Protein AF-A0A2Z3JTY3-F1 (afdb_monomer)

Sequence (86 aa):
MTLSDATLQAILDLQERLLIVGDPKVEVEQEGDFSKVTLYVQMPERWFHSNKHLDLVYRTLEDTSTKTSLIVVEISRYEPLDWDEA

Structure (mmCIF, N/CA/C/O backbone):
data_AF-A0A2Z3JTY3-F1
#
_entry.id   AF-A0A2Z3JTY3-F1
#
loop_
_atom_site.group_PDB
_atom_site.id
_atom_site.type_symbol
_atom_site.label_atom_id
_atom_site.label_alt_id
_atom_site.label_comp_id
_atom_site.label_asym_id
_atom_site.label_entity_id
_atom_site.label_seq_id
_atom_site.pdbx_PDB_ins_code
_atom_site.Cartn_x
_atom_site.Cartn_y
_atom_site.Cartn_z
_atom_site.occupancy
_atom_site.B_iso_or_equiv
_atom_site.auth_seq_id
_atom_site.auth_comp_id
_atom_site.auth_asym_id
_atom_site.auth_atom_id
_atom_site.pdbx_PDB_model_num
ATOM 1 N N . MET A 1 1 ? 4.014 -3.465 16.858 1.00 56.19 1 MET A N 1
ATOM 2 C CA . MET A 1 1 ? 2.635 -3.626 16.360 1.00 56.19 1 MET A CA 1
ATOM 3 C C . MET A 1 1 ? 2.745 -4.188 14.958 1.00 56.19 1 MET A C 1
ATOM 5 O O . MET A 1 1 ? 3.527 -3.657 14.183 1.00 56.19 1 MET A O 1
ATOM 9 N N . THR A 1 2 ? 2.097 -5.310 14.679 1.00 69.44 2 THR A N 1
ATOM 10 C CA . THR A 1 2 ? 2.061 -5.920 13.344 1.00 69.44 2 THR A CA 1
ATOM 11 C C . THR A 1 2 ? 1.017 -5.196 12.497 1.00 69.44 2 THR A C 1
ATOM 13 O O . THR A 1 2 ? -0.024 -4.804 13.025 1.00 69.44 2 THR A O 1
ATOM 16 N N . LEU A 1 3 ? 1.305 -4.986 11.208 1.00 82.94 3 LEU A N 1
ATOM 17 C CA . LEU A 1 3 ? 0.300 -4.530 10.245 1.00 82.94 3 LEU A CA 1
ATOM 18 C C . LEU A 1 3 ? -0.892 -5.495 10.243 1.00 82.94 3 LEU A C 1
ATOM 20 O O . LEU A 1 3 ? -0.737 -6.674 10.565 1.00 82.94 3 LEU A O 1
ATOM 24 N N . SER A 1 4 ? -2.073 -4.994 9.876 1.00 89.06 4 SER A N 1
ATOM 25 C CA . SER A 1 4 ? -3.224 -5.873 9.678 1.00 89.06 4 SER A CA 1
ATOM 26 C C . SER A 1 4 ? -2.954 -6.848 8.528 1.00 89.06 4 SER A C 1
ATOM 28 O O . SER A 1 4 ? -2.265 -6.496 7.566 1.00 89.06 4 SER A O 1
ATOM 30 N N . ASP A 1 5 ? -3.536 -8.046 8.594 1.00 91.56 5 ASP A N 1
ATOM 31 C CA . ASP A 1 5 ? -3.418 -9.041 7.520 1.00 91.56 5 ASP A CA 1
ATOM 32 C C . ASP A 1 5 ? -3.900 -8.479 6.172 1.00 91.56 5 ASP A C 1
ATOM 34 O O . ASP A 1 5 ? -3.306 -8.755 5.134 1.00 91.56 5 ASP A O 1
ATOM 38 N N . ALA A 1 6 ? -4.930 -7.624 6.189 1.00 93.06 6 ALA A N 1
ATOM 39 C CA . ALA A 1 6 ? -5.436 -6.955 4.992 1.00 93.06 6 ALA A CA 1
ATOM 40 C C . ALA A 1 6 ? -4.400 -5.997 4.384 1.00 93.06 6 ALA A C 1
ATOM 42 O O . ALA A 1 6 ? -4.187 -6.007 3.175 1.00 93.06 6 ALA A O 1
ATOM 43 N N . THR A 1 7 ? -3.723 -5.201 5.216 1.00 93.69 7 THR A N 1
ATOM 44 C CA . THR A 1 7 ? -2.665 -4.283 4.768 1.00 93.69 7 THR A CA 1
ATOM 45 C C . THR A 1 7 ? -1.454 -5.047 4.236 1.00 93.69 7 THR A C 1
ATOM 47 O O . THR A 1 7 ? -0.892 -4.668 3.212 1.00 93.69 7 THR A O 1
ATOM 50 N N . LEU A 1 8 ? -1.071 -6.148 4.891 1.00 93.38 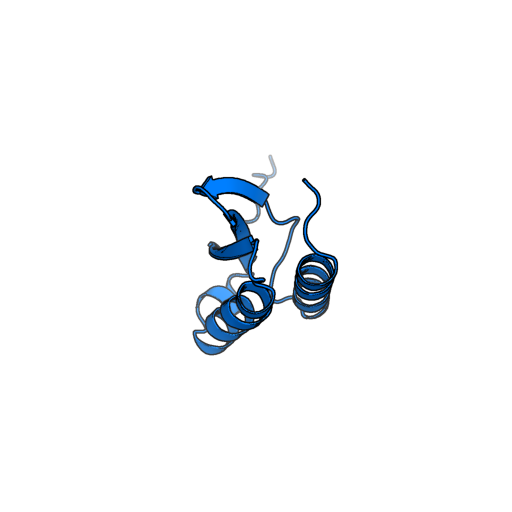8 LEU A N 1
ATOM 51 C CA . LEU A 1 8 ? 0.012 -7.017 4.423 1.00 93.38 8 LEU A CA 1
ATOM 52 C C . LEU A 1 8 ? -0.319 -7.644 3.067 1.00 93.38 8 LEU A C 1
ATOM 54 O O . LEU A 1 8 ? 0.500 -7.580 2.153 1.00 93.38 8 LEU A O 1
ATOM 58 N N . GLN A 1 9 ? -1.526 -8.190 2.911 1.00 95.38 9 GLN A N 1
ATOM 59 C CA . GLN A 1 9 ? -1.959 -8.771 1.642 1.00 95.38 9 GLN A CA 1
ATOM 60 C C . GLN A 1 9 ? -2.002 -7.720 0.526 1.00 95.38 9 GLN A C 1
ATOM 62 O O . GLN A 1 9 ? -1.520 -7.975 -0.571 1.00 95.38 9 GLN A O 1
ATOM 67 N N . ALA A 1 10 ? -2.493 -6.513 0.814 1.00 95.62 10 ALA A N 1
ATOM 68 C CA . ALA A 1 10 ? -2.515 -5.414 -0.147 1.00 95.62 10 ALA A CA 1
ATOM 69 C C . ALA A 1 10 ? -1.106 -5.019 -0.628 1.00 95.62 10 ALA A C 1
ATOM 71 O O . ALA A 1 10 ? -0.904 -4.775 -1.817 1.00 95.62 10 ALA A O 1
ATOM 72 N N . ILE A 1 11 ? -0.116 -4.988 0.272 1.00 95.31 11 ILE A N 1
ATOM 73 C CA . ILE A 1 11 ? 1.291 -4.749 -0.089 1.00 95.31 11 ILE A CA 1
ATOM 74 C C . ILE A 1 11 ? 1.795 -5.850 -1.028 1.00 95.31 11 ILE A C 1
ATOM 76 O O . ILE A 1 11 ? 2.365 -5.535 -2.075 1.00 95.31 11 ILE A O 1
ATOM 80 N N . LEU A 1 12 ? 1.554 -7.118 -0.684 1.00 95.19 12 LEU A N 1
ATOM 81 C CA . LEU A 1 12 ? 1.971 -8.262 -1.499 1.00 95.19 12 LEU A CA 1
ATOM 82 C C . LEU A 1 12 ? 1.345 -8.208 -2.898 1.00 95.19 12 LEU A C 1
ATOM 84 O O . LEU A 1 12 ? 2.063 -8.302 -3.891 1.00 95.19 12 LEU A O 1
ATOM 88 N N . ASP A 1 13 ? 0.042 -7.947 -2.995 1.00 96.19 13 ASP A N 1
ATOM 89 C CA . ASP A 1 13 ? -0.667 -7.840 -4.274 1.00 96.19 13 ASP A CA 1
ATOM 90 C C . ASP A 1 13 ? -0.090 -6.714 -5.157 1.00 96.19 13 ASP A C 1
ATOM 92 O O . ASP A 1 13 ? 0.032 -6.847 -6.379 1.00 96.19 13 ASP A O 1
ATOM 96 N N . LEU A 1 14 ? 0.286 -5.578 -4.559 1.00 96.12 14 LEU A N 1
ATOM 97 C CA . LEU A 1 14 ? 0.910 -4.466 -5.281 1.00 96.12 14 LEU A CA 1
ATOM 98 C C . LEU A 1 14 ? 2.343 -4.790 -5.732 1.00 96.12 14 LEU A C 1
ATOM 100 O O . LEU A 1 14 ? 2.744 -4.348 -6.817 1.00 96.12 14 LEU A O 1
ATOM 104 N N . GLN A 1 15 ? 3.098 -5.558 -4.941 1.00 95.06 15 GLN A N 1
ATOM 105 C CA . GLN A 1 15 ? 4.434 -6.044 -5.299 1.00 95.06 15 GLN A CA 1
ATOM 106 C C . GLN A 1 15 ? 4.372 -7.080 -6.430 1.00 95.06 15 GLN A C 1
ATOM 108 O O . GLN A 1 15 ? 5.116 -6.960 -7.403 1.00 95.06 15 GLN A O 1
ATOM 113 N N . GLU A 1 16 ? 3.442 -8.039 -6.377 1.00 95.19 16 GLU A N 1
ATOM 114 C CA . GLU A 1 16 ? 3.224 -9.027 -7.448 1.00 95.19 16 GLU A CA 1
ATOM 115 C C . GLU A 1 16 ? 2.877 -8.358 -8.784 1.00 95.19 16 GLU A C 1
ATOM 117 O O . GLU A 1 16 ? 3.300 -8.793 -9.857 1.00 95.19 16 GLU A O 1
ATOM 122 N N . ARG A 1 17 ? 2.147 -7.239 -8.726 1.00 94.50 17 ARG A N 1
ATOM 123 C CA . ARG A 1 17 ? 1.797 -6.419 -9.895 1.00 94.50 17 ARG A CA 1
ATOM 124 C C . ARG A 1 17 ? 2.907 -5.462 -10.332 1.00 94.50 17 ARG A C 1
ATOM 126 O O . ARG A 1 17 ? 2.715 -4.724 -11.302 1.00 94.50 17 ARG A O 1
ATOM 133 N N . LEU A 1 18 ? 4.054 -5.466 -9.650 1.00 93.69 18 LEU A N 1
ATOM 134 C CA . LEU A 1 18 ? 5.203 -4.592 -9.905 1.00 93.69 18 LEU A CA 1
ATOM 135 C C . LEU A 1 18 ? 4.835 -3.100 -9.874 1.00 93.69 18 LEU A C 1
ATOM 137 O O . LEU A 1 18 ? 5.388 -2.308 -10.649 1.00 93.69 18 LEU A O 1
ATOM 141 N N . LEU A 1 19 ? 3.853 -2.732 -9.043 1.00 94.69 19 LEU A N 1
ATOM 142 C CA . LEU A 1 19 ? 3.416 -1.349 -8.848 1.00 94.69 19 LEU A CA 1
ATOM 143 C C . LEU A 1 19 ? 4.247 -0.667 -7.772 1.00 94.69 19 LEU A C 1
ATOM 145 O O . LEU A 1 19 ? 4.657 0.469 -7.982 1.00 94.69 19 LEU A O 1
ATOM 149 N N . ILE A 1 20 ? 4.539 -1.380 -6.686 1.00 95.06 20 ILE A N 1
ATOM 150 C CA . ILE A 1 20 ? 5.513 -0.975 -5.672 1.00 95.06 20 ILE A CA 1
ATOM 151 C C . ILE A 1 20 ? 6.697 -1.948 -5.677 1.00 95.06 20 ILE A C 1
ATOM 153 O O . ILE A 1 20 ? 6.569 -3.089 -6.121 1.00 95.06 20 ILE A O 1
ATOM 157 N N . VAL A 1 21 ? 7.854 -1.488 -5.217 1.00 92.62 21 VAL A N 1
ATOM 158 C CA . VAL A 1 21 ? 9.105 -2.252 -5.153 1.00 92.62 21 VAL A CA 1
ATOM 159 C C . VAL A 1 21 ? 9.808 -2.025 -3.822 1.00 92.62 21 VAL A C 1
ATOM 161 O O . VAL A 1 21 ? 9.580 -1.015 -3.158 1.00 92.62 21 VAL A O 1
ATOM 164 N N . GLY A 1 22 ? 10.676 -2.971 -3.457 1.00 88.38 22 GLY A N 1
ATOM 165 C CA . GLY A 1 22 ? 11.358 -2.969 -2.166 1.00 88.38 22 GLY A CA 1
ATOM 166 C C . GLY A 1 22 ? 10.415 -3.262 -1.000 1.00 88.38 22 GLY A C 1
ATOM 167 O O . GLY A 1 22 ? 9.222 -3.518 -1.190 1.00 88.38 22 GLY A O 1
ATOM 168 N N . ASP A 1 23 ? 10.975 -3.226 0.205 1.00 88.38 23 ASP A N 1
ATOM 169 C CA . ASP A 1 23 ? 10.221 -3.392 1.442 1.00 88.38 23 ASP A CA 1
ATOM 170 C C . ASP A 1 23 ? 9.675 -2.033 1.903 1.00 88.38 23 ASP A C 1
ATOM 172 O O . ASP A 1 23 ? 10.459 -1.098 2.106 1.00 88.38 23 ASP A O 1
ATOM 176 N N . PRO A 1 24 ? 8.350 -1.890 2.089 1.00 91.38 24 PRO A N 1
ATOM 177 C CA . PRO A 1 24 ? 7.777 -0.662 2.621 1.00 91.38 24 PRO A CA 1
ATOM 178 C C . PRO A 1 24 ? 8.309 -0.345 4.017 1.00 91.38 24 PRO A C 1
ATOM 180 O O . PRO A 1 24 ? 8.310 -1.201 4.907 1.00 91.38 24 PRO A O 1
ATOM 183 N N . LYS A 1 25 ? 8.690 0.914 4.246 1.00 93.19 25 LYS A N 1
ATOM 184 C CA . LYS A 1 25 ? 8.954 1.394 5.605 1.00 93.19 25 LYS A CA 1
ATOM 185 C C . LYS A 1 25 ? 7.619 1.728 6.266 1.00 93.19 25 LYS A C 1
ATOM 187 O O . LYS A 1 25 ? 6.740 2.325 5.651 1.00 93.19 25 LYS A O 1
ATOM 192 N N . VAL A 1 26 ? 7.481 1.342 7.529 1.00 93.56 26 VAL A N 1
ATOM 193 C CA . VAL A 1 26 ? 6.256 1.528 8.309 1.00 93.56 26 VAL A CA 1
ATOM 194 C C . VAL A 1 26 ? 6.570 2.381 9.526 1.00 93.56 26 VAL A C 1
ATOM 196 O O . VAL A 1 26 ? 7.443 2.031 10.321 1.00 93.56 26 VAL A O 1
ATOM 199 N N . GLU A 1 27 ? 5.836 3.473 9.690 1.00 94.25 27 GLU A N 1
ATOM 200 C CA . GLU A 1 27 ? 5.843 4.279 10.908 1.00 94.25 27 GLU A CA 1
ATOM 201 C C . GLU A 1 27 ? 4.465 4.229 11.557 1.00 94.25 27 GLU A C 1
ATOM 203 O O . GLU A 1 27 ? 3.443 4.208 10.874 1.00 94.25 27 GLU A O 1
ATOM 208 N N . VAL A 1 28 ? 4.432 4.149 12.886 1.00 92.44 28 VAL A N 1
ATOM 209 C CA . VAL A 1 28 ? 3.185 4.057 13.648 1.00 92.44 28 VAL A CA 1
ATOM 210 C C . VAL A 1 28 ? 3.188 5.132 14.720 1.00 92.44 28 VAL A C 1
ATOM 212 O O . VAL A 1 28 ? 4.059 5.147 15.588 1.00 92.44 28 VAL A O 1
ATOM 215 N N . GLU A 1 29 ? 2.185 5.996 14.672 1.00 93.69 29 GLU A N 1
ATOM 216 C CA . GLU A 1 29 ? 1.931 7.057 15.637 1.00 93.69 29 GLU A CA 1
ATOM 217 C C . GLU A 1 29 ? 0.600 6.775 16.342 1.00 93.69 29 GLU A C 1
ATOM 219 O O . GLU A 1 29 ? -0.387 6.397 15.712 1.00 93.69 29 GLU A O 1
ATOM 224 N N . GLN A 1 30 ? 0.551 6.925 17.665 1.00 91.12 30 GLN A N 1
ATOM 225 C CA . GLN A 1 30 ? -0.696 6.768 18.412 1.00 91.12 30 GLN A CA 1
ATOM 226 C C . GLN A 1 30 ? -1.389 8.126 18.549 1.00 91.12 30 GLN A C 1
ATOM 228 O O . GLN A 1 30 ? -0.871 9.022 19.212 1.00 91.12 30 GLN A O 1
ATOM 233 N N . GLU A 1 31 ? -2.574 8.262 17.955 1.00 88.94 31 GLU A N 1
ATOM 234 C CA . GLU A 1 31 ? -3.398 9.468 18.017 1.00 88.94 31 GLU A CA 1
ATOM 235 C C . GLU A 1 31 ? -4.672 9.182 18.821 1.00 88.94 31 GLU A C 1
ATOM 237 O O . GLU A 1 31 ? -5.720 8.807 18.297 1.00 88.94 31 GLU A O 1
ATOM 242 N N . GLY A 1 32 ? -4.565 9.335 20.143 1.00 87.62 32 GLY A N 1
ATOM 243 C CA . GLY A 1 32 ? -5.672 9.080 21.065 1.00 87.62 32 GLY A CA 1
ATOM 244 C C . GLY A 1 32 ? -6.154 7.629 20.994 1.00 87.62 32 GLY A C 1
ATOM 245 O O . GLY A 1 32 ? -5.441 6.714 21.410 1.00 87.62 32 GLY A O 1
ATOM 246 N N . ASP A 1 33 ? -7.364 7.442 20.463 1.00 88.12 33 ASP A N 1
ATOM 247 C CA . ASP A 1 33 ? -8.062 6.152 20.409 1.00 88.12 33 ASP A CA 1
ATOM 248 C C . ASP A 1 33 ? -7.726 5.312 19.163 1.00 88.12 33 ASP A C 1
ATOM 250 O O . ASP A 1 33 ? -8.183 4.172 19.048 1.00 88.12 33 ASP A O 1
ATOM 254 N N . PHE A 1 34 ? -6.934 5.842 18.225 1.00 89.06 34 PHE A N 1
ATOM 255 C CA . PHE A 1 34 ? -6.520 5.119 17.022 1.00 89.06 34 PHE A CA 1
ATOM 256 C C . PHE A 1 34 ? -5.008 5.188 16.792 1.00 89.06 34 PHE A C 1
ATOM 258 O O . PHE A 1 34 ? -4.290 6.025 17.339 1.00 89.06 34 PHE A O 1
ATOM 265 N N . SER A 1 35 ? -4.507 4.267 15.973 1.00 91.62 35 SER A N 1
ATOM 266 C CA . SER A 1 35 ? -3.126 4.273 15.494 1.00 91.62 35 SER A CA 1
ATOM 267 C C . SER A 1 35 ? -3.080 4.790 14.064 1.00 91.62 35 SER A C 1
ATOM 269 O O . SER A 1 35 ? -3.724 4.235 13.178 1.00 91.62 35 SER A O 1
ATOM 271 N N . LYS A 1 36 ? -2.308 5.836 13.816 1.00 94.12 36 LYS A N 1
ATOM 272 C CA . LYS A 1 36 ? -1.957 6.276 12.472 1.00 94.12 36 LYS A CA 1
ATOM 273 C C . LYS A 1 36 ? -0.750 5.471 12.005 1.00 94.12 36 LYS A C 1
ATOM 275 O O . LYS A 1 36 ? 0.271 5.427 12.682 1.00 94.12 36 LYS A O 1
ATOM 280 N N . VAL A 1 37 ? -0.885 4.798 10.874 1.00 94.56 37 VAL A N 1
ATOM 281 C CA . VAL A 1 37 ? 0.147 3.953 10.276 1.00 94.56 37 VAL A CA 1
ATOM 282 C C . VAL A 1 37 ? 0.538 4.576 8.946 1.00 94.56 37 VAL A C 1
ATOM 284 O O . VAL A 1 37 ? -0.236 4.531 7.992 1.00 94.56 37 VAL A O 1
ATOM 287 N N . THR A 1 38 ? 1.733 5.148 8.882 1.00 96.25 38 THR A N 1
ATOM 288 C CA . THR A 1 38 ? 2.281 5.717 7.652 1.0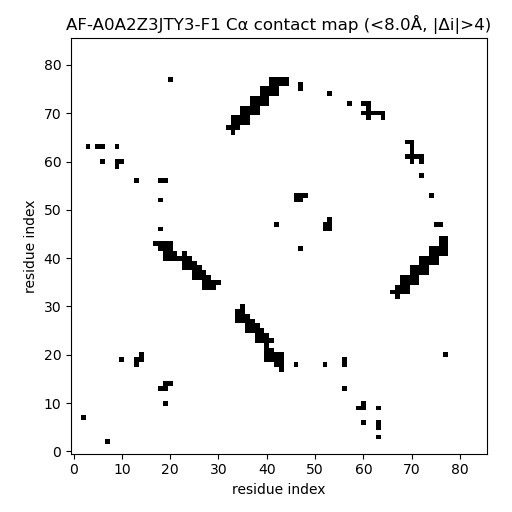0 96.25 38 THR A CA 1
ATOM 289 C C . THR A 1 38 ? 3.098 4.654 6.921 1.00 96.25 38 THR A C 1
ATOM 291 O O . THR A 1 38 ? 4.084 4.134 7.450 1.00 96.25 38 THR A O 1
ATOM 294 N N . LEU A 1 39 ? 2.673 4.310 5.706 1.00 95.88 39 LEU A N 1
ATOM 295 C CA . LEU A 1 39 ? 3.348 3.388 4.800 1.00 95.88 39 LEU A CA 1
ATOM 296 C C . LEU A 1 39 ? 4.142 4.179 3.764 1.00 95.88 39 LEU A C 1
ATOM 298 O O . LEU A 1 39 ? 3.566 4.813 2.884 1.00 95.88 39 LEU A O 1
ATOM 302 N N . TYR A 1 40 ? 5.463 4.087 3.835 1.00 96.00 40 TYR A N 1
ATOM 303 C CA . TYR A 1 40 ? 6.365 4.646 2.838 1.00 96.00 40 TYR A CA 1
ATOM 304 C C . TYR A 1 40 ? 6.672 3.572 1.800 1.00 96.00 40 TYR A C 1
ATOM 306 O O . TYR A 1 40 ? 7.366 2.593 2.090 1.00 96.00 40 TYR A O 1
ATOM 314 N N . VAL A 1 41 ? 6.151 3.751 0.591 1.00 95.50 41 VAL A N 1
ATOM 315 C CA . VAL A 1 41 ? 6.304 2.801 -0.514 1.00 95.50 41 VAL A CA 1
ATOM 316 C C . VAL A 1 41 ? 7.085 3.432 -1.657 1.00 95.50 41 VAL A C 1
ATOM 318 O O . VAL A 1 41 ? 7.019 4.640 -1.900 1.00 95.50 41 VAL A O 1
ATOM 321 N N . GLN A 1 42 ? 7.828 2.602 -2.383 1.00 95.12 42 GLN A N 1
ATOM 322 C CA . GLN A 1 42 ? 8.581 3.030 -3.556 1.00 95.12 42 GLN A CA 1
ATOM 323 C C . GLN A 1 42 ? 7.922 2.480 -4.815 1.00 95.12 42 GLN A C 1
ATOM 325 O O . GLN A 1 42 ? 7.576 1.303 -4.870 1.00 95.12 42 GLN A O 1
ATOM 330 N N . MET A 1 43 ? 7.756 3.316 -5.839 1.00 95.38 43 MET A N 1
ATOM 331 C CA . MET A 1 43 ? 7.216 2.902 -7.136 1.00 95.38 43 MET A CA 1
ATOM 332 C C . MET A 1 43 ? 8.267 3.023 -8.240 1.00 95.38 43 MET A C 1
ATOM 334 O O . MET A 1 43 ? 8.978 4.028 -8.289 1.00 95.38 43 MET A O 1
ATOM 338 N N . PRO A 1 44 ? 8.332 2.074 -9.191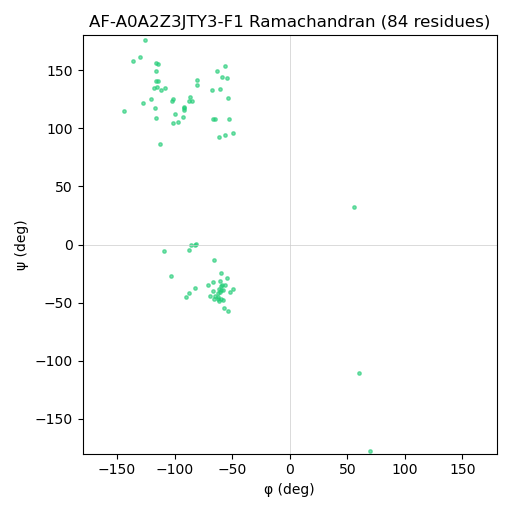 1.00 93.44 44 PRO A N 1
ATOM 339 C CA . PRO A 1 44 ? 9.157 2.224 -10.385 1.00 93.44 44 PRO A CA 1
ATOM 340 C C . PRO A 1 44 ? 8.827 3.514 -11.143 1.00 93.44 44 PRO A C 1
ATOM 342 O O . PRO A 1 44 ? 7.655 3.868 -11.291 1.00 93.44 44 PRO A O 1
ATOM 345 N N . GLU A 1 45 ? 9.843 4.166 -11.709 1.00 90.88 45 GLU A N 1
ATOM 346 C CA . GLU A 1 45 ? 9.698 5.445 -12.422 1.00 90.88 45 GLU A CA 1
ATOM 347 C C . GLU A 1 45 ? 8.602 5.421 -13.501 1.00 90.88 45 GLU A C 1
ATOM 349 O O . GLU A 1 45 ? 7.776 6.332 -13.580 1.00 90.88 45 GLU A O 1
ATOM 354 N N . ARG A 1 46 ? 8.508 4.319 -14.261 1.00 89.62 46 ARG A N 1
ATOM 355 C CA . ARG A 1 46 ? 7.470 4.110 -15.290 1.00 89.62 46 ARG A CA 1
ATOM 356 C C . ARG A 1 46 ? 6.034 4.273 -14.770 1.00 89.62 46 ARG A C 1
ATOM 358 O O . ARG A 1 46 ? 5.143 4.625 -15.538 1.00 89.62 46 ARG A O 1
ATOM 365 N N . TRP A 1 47 ? 5.800 3.988 -13.489 1.00 92.56 47 TRP A N 1
ATOM 366 C CA . TRP A 1 47 ? 4.482 4.051 -12.857 1.00 92.56 47 TRP A CA 1
ATOM 367 C C . TRP A 1 47 ? 4.303 5.288 -11.989 1.00 92.56 47 TRP A C 1
ATOM 369 O O . TRP A 1 47 ? 3.178 5.767 -11.864 1.00 92.56 47 TRP A O 1
ATOM 379 N N . PHE A 1 48 ? 5.395 5.829 -11.450 1.00 91.88 48 PHE A N 1
ATOM 380 C CA . PHE A 1 48 ? 5.377 6.993 -10.571 1.00 91.88 48 PHE A CA 1
ATOM 381 C C . PHE A 1 48 ? 4.786 8.242 -11.244 1.00 91.88 48 PHE A C 1
ATOM 383 O O . PHE A 1 48 ? 4.104 9.027 -10.600 1.00 91.88 48 PHE A O 1
ATOM 390 N N . HIS A 1 49 ? 4.955 8.39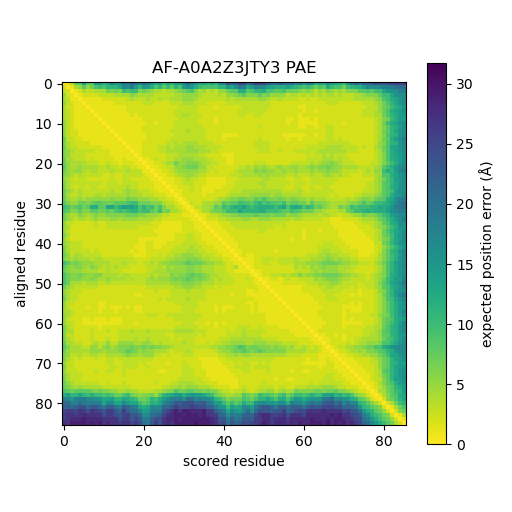8 -12.561 1.00 89.62 49 HIS A N 1
ATOM 391 C CA . HIS A 1 49 ? 4.363 9.515 -13.314 1.00 89.62 49 HIS A CA 1
ATOM 392 C C . HIS A 1 49 ? 2.924 9.270 -13.792 1.00 89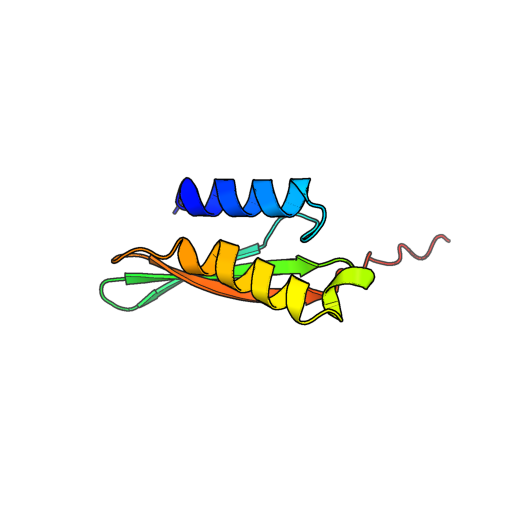.62 49 HIS A C 1
ATOM 394 O O . HIS A 1 49 ? 2.323 10.125 -14.443 1.00 89.62 49 HIS A O 1
ATOM 400 N N . SER A 1 50 ? 2.350 8.103 -13.502 1.00 94.38 50 SER A N 1
ATOM 401 C CA . SER A 1 50 ? 1.010 7.747 -13.948 1.00 94.38 50 SER A CA 1
ATOM 402 C C . SER A 1 50 ? -0.001 7.913 -12.818 1.00 94.38 50 SER A C 1
ATOM 404 O O . SER A 1 50 ? -0.157 7.012 -11.995 1.00 94.38 50 SER A O 1
ATOM 406 N N . ASN A 1 51 ? -0.806 8.977 -12.874 1.00 94.25 51 ASN A N 1
ATOM 407 C CA . ASN A 1 51 ? -1.881 9.247 -11.904 1.00 94.25 51 ASN A CA 1
ATOM 408 C C . ASN A 1 51 ? -2.794 8.039 -11.651 1.00 94.25 51 ASN A C 1
ATOM 410 O O . ASN A 1 51 ? -3.168 7.784 -10.516 1.00 94.25 51 ASN A O 1
ATOM 414 N N . LYS A 1 52 ? -3.106 7.251 -12.689 1.00 96.19 52 LYS A N 1
ATOM 415 C CA . LYS A 1 52 ? -3.912 6.027 -12.552 1.00 96.19 52 LYS A CA 1
ATOM 416 C C . LYS A 1 52 ? -3.262 4.977 -11.639 1.00 96.19 52 LYS A C 1
ATOM 418 O O . LYS A 1 52 ? -3.964 4.267 -10.930 1.00 96.19 52 LYS A O 1
ATOM 423 N N . HIS A 1 53 ? -1.941 4.831 -11.707 1.00 95.88 53 HIS A N 1
ATOM 424 C CA . HIS A 1 53 ? -1.211 3.834 -10.926 1.00 95.88 53 HIS A CA 1
ATOM 425 C C . HIS A 1 53 ? -0.955 4.340 -9.506 1.00 95.88 53 HIS A C 1
ATOM 427 O O . HIS A 1 53 ? -1.096 3.559 -8.574 1.00 95.88 53 HIS A O 1
ATOM 433 N N . LEU A 1 54 ? -0.678 5.639 -9.345 1.00 95.44 54 LEU A N 1
ATOM 434 C CA . LEU A 1 54 ? -0.643 6.290 -8.034 1.00 95.44 54 LEU A CA 1
ATOM 435 C C . LEU A 1 54 ? -1.981 6.125 -7.301 1.00 95.44 54 LEU A C 1
ATOM 437 O O . LEU A 1 54 ? -2.003 5.582 -6.204 1.00 95.44 54 LEU A O 1
ATOM 441 N N . ASP A 1 55 ? -3.097 6.514 -7.929 1.00 96.69 55 ASP A N 1
ATOM 442 C CA . ASP A 1 55 ? -4.446 6.396 -7.349 1.00 96.69 55 ASP A CA 1
ATOM 443 C C . ASP A 1 55 ? -4.781 4.945 -6.983 1.00 96.69 55 ASP A C 1
ATOM 445 O O . ASP A 1 55 ? -5.341 4.677 -5.925 1.00 96.69 55 ASP A O 1
ATOM 449 N N . LEU A 1 56 ? -4.371 3.984 -7.816 1.00 96.38 56 LEU A N 1
ATOM 450 C CA . LEU A 1 56 ? -4.535 2.569 -7.506 1.00 96.38 56 LEU A CA 1
ATOM 451 C C . LEU A 1 56 ? -3.757 2.153 -6.247 1.00 96.38 56 LEU A C 1
ATOM 453 O O . LEU A 1 56 ? -4.315 1.428 -5.428 1.00 96.38 56 LEU A O 1
ATOM 457 N N . VAL A 1 57 ? -2.499 2.575 -6.091 1.00 95.88 57 VAL A N 1
ATOM 458 C CA . VAL A 1 57 ? -1.683 2.252 -4.906 1.00 95.88 57 VAL A CA 1
ATOM 459 C C . VAL A 1 57 ? -2.271 2.900 -3.653 1.00 95.88 57 VAL A C 1
ATOM 461 O O . VAL A 1 57 ? -2.466 2.195 -2.664 1.00 95.88 57 VAL A O 1
ATOM 464 N N . TYR A 1 58 ? -2.621 4.190 -3.721 1.00 96.81 58 TYR A N 1
ATOM 465 C CA . TYR A 1 58 ? -3.280 4.906 -2.625 1.00 96.81 58 TYR A CA 1
ATOM 466 C C . TYR A 1 58 ? -4.540 4.176 -2.170 1.00 96.81 58 TYR A C 1
ATOM 468 O O . TYR A 1 58 ? -4.608 3.735 -1.029 1.00 96.81 58 TYR A O 1
ATOM 476 N N . ARG A 1 59 ? -5.491 3.947 -3.083 1.00 96.38 59 ARG A N 1
ATOM 477 C CA . ARG A 1 59 ? -6.752 3.269 -2.756 1.00 96.38 59 ARG A CA 1
ATOM 478 C C . ARG A 1 59 ? -6.531 1.882 -2.173 1.00 96.38 59 ARG A C 1
ATOM 480 O O . ARG A 1 59 ? -7.096 1.562 -1.140 1.00 96.38 59 ARG A O 1
ATOM 487 N N . THR A 1 60 ? -5.676 1.075 -2.802 1.00 96.25 60 THR A N 1
ATOM 488 C CA . THR A 1 60 ? -5.454 -0.318 -2.378 1.00 96.25 60 THR A CA 1
ATOM 489 C C . THR A 1 60 ? -4.943 -0.405 -0.938 1.00 96.25 60 THR A C 1
ATOM 491 O O . THR A 1 60 ? -5.310 -1.332 -0.225 1.00 96.25 60 THR A O 1
ATOM 494 N N . LEU A 1 61 ? -4.116 0.547 -0.498 1.00 95.94 61 LEU A N 1
ATOM 495 C CA . LEU A 1 61 ? -3.555 0.555 0.853 1.00 95.94 61 LEU A CA 1
ATOM 496 C C . LEU A 1 61 ? -4.443 1.311 1.851 1.00 95.94 61 LEU A C 1
ATOM 498 O O . LEU A 1 61 ? -4.690 0.802 2.944 1.00 95.94 61 LEU A O 1
ATOM 502 N N . GLU A 1 62 ? -4.956 2.488 1.492 1.00 95.50 62 GLU A N 1
ATOM 503 C CA . GLU A 1 62 ? -5.799 3.306 2.376 1.00 95.50 62 GLU A CA 1
ATOM 504 C C . GLU A 1 62 ? -7.146 2.635 2.678 1.00 95.50 62 GLU A C 1
ATOM 506 O O . GLU A 1 62 ? -7.629 2.735 3.810 1.00 95.50 62 GLU A O 1
ATOM 511 N N . ASP A 1 63 ? -7.697 1.856 1.737 1.00 95.50 63 ASP A N 1
ATOM 512 C CA . ASP A 1 63 ? -8.926 1.069 1.934 1.00 95.50 63 ASP A CA 1
ATOM 513 C C . ASP A 1 63 ? -8.755 -0.048 2.981 1.00 95.50 63 ASP A C 1
ATOM 515 O O . ASP A 1 63 ? -9.742 -0.604 3.465 1.00 95.50 63 ASP A O 1
ATOM 519 N N . THR A 1 64 ? -7.517 -0.366 3.384 1.00 94.75 64 THR A N 1
ATOM 520 C CA . THR A 1 64 ? -7.245 -1.316 4.479 1.00 94.75 64 THR A CA 1
ATOM 521 C C . THR A 1 64 ? -7.347 -0.679 5.868 1.00 94.75 64 THR A C 1
ATOM 523 O O . THR A 1 64 ? -7.174 -1.363 6.879 1.00 94.75 64 THR A O 1
ATOM 526 N N . SER A 1 65 ? -7.660 0.620 5.938 1.00 92.88 65 SER A N 1
ATOM 527 C CA . SER A 1 65 ? -7.928 1.320 7.194 1.00 92.88 65 SER A CA 1
ATOM 528 C C . SER A 1 65 ? -9.091 0.690 7.959 1.00 92.88 65 SER A C 1
ATOM 530 O O . S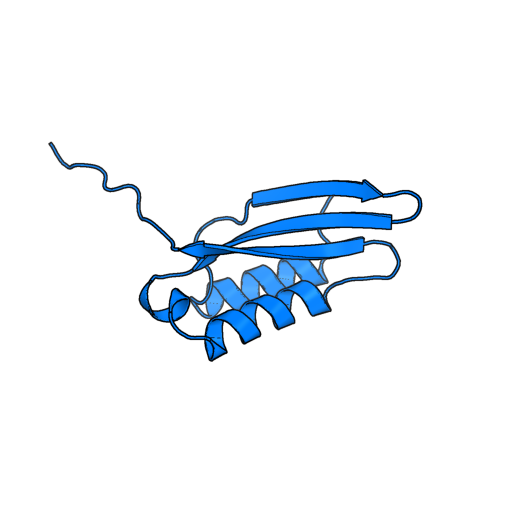ER A 1 65 ? -10.096 0.245 7.405 1.00 92.88 65 SER A O 1
ATOM 532 N N . THR A 1 66 ? -8.976 0.694 9.281 1.00 90.88 66 THR A N 1
ATOM 533 C CA . THR A 1 66 ? -9.990 0.179 10.203 1.00 90.88 66 THR A CA 1
ATOM 534 C C . THR A 1 66 ? -10.373 1.252 11.218 1.00 90.88 66 THR A C 1
ATOM 536 O O . THR A 1 66 ? -9.775 2.322 11.279 1.00 90.88 66 THR A O 1
ATOM 539 N N . LYS A 1 67 ? -11.357 0.966 12.079 1.00 88.25 67 LYS A N 1
ATOM 540 C CA . LYS A 1 67 ? -11.777 1.902 13.138 1.00 88.25 67 LYS A CA 1
ATOM 541 C C . LYS A 1 67 ? -10.661 2.255 14.128 1.00 88.25 67 LYS A C 1
ATOM 543 O O . LYS A 1 67 ? -10.745 3.289 14.774 1.00 88.25 67 LYS A O 1
ATOM 548 N N . THR A 1 68 ? -9.663 1.387 14.272 1.00 89.56 68 THR A N 1
ATOM 549 C CA . THR A 1 68 ? -8.558 1.537 15.230 1.00 89.56 68 THR A CA 1
ATOM 550 C C . THR A 1 68 ? -7.230 1.845 14.550 1.00 89.56 68 THR A C 1
ATOM 552 O O . THR A 1 68 ? -6.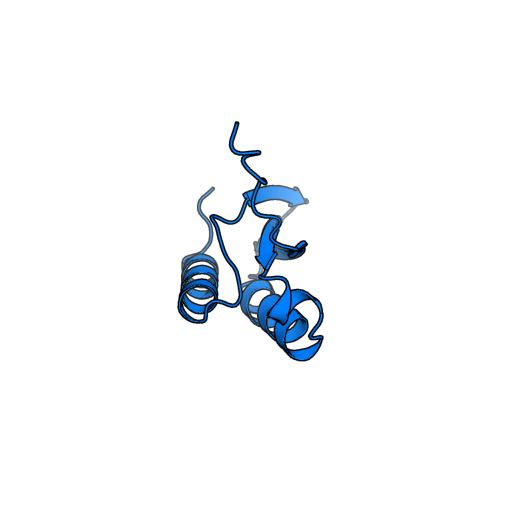231 2.058 15.234 1.00 89.56 68 THR A O 1
ATOM 555 N N . SER A 1 69 ? -7.181 1.829 13.216 1.00 90.88 69 SER A N 1
ATOM 556 C CA . SER A 1 69 ? -5.946 2.041 12.465 1.00 90.88 69 SER A CA 1
ATOM 557 C C . SER A 1 69 ? -6.213 2.813 11.183 1.00 90.88 69 SER A C 1
ATOM 559 O O . SER A 1 69 ? -6.883 2.305 10.288 1.00 90.88 69 SER A O 1
ATOM 561 N N . LEU A 1 70 ? -5.671 4.022 11.101 1.00 94.44 70 LEU A N 1
ATOM 562 C CA . LEU A 1 70 ? -5.701 4.851 9.905 1.00 94.44 70 LEU A CA 1
ATOM 563 C C . LEU A 1 70 ? -4.439 4.578 9.092 1.00 94.44 70 LEU A C 1
ATOM 565 O O . LEU A 1 70 ? -3.343 4.841 9.582 1.00 94.44 70 LEU A O 1
ATOM 569 N N . ILE A 1 71 ? -4.584 4.072 7.872 1.00 95.38 71 ILE A N 1
ATOM 570 C CA . ILE A 1 71 ? -3.460 3.918 6.951 1.00 95.38 71 ILE A CA 1
ATOM 571 C C . ILE A 1 71 ? -3.281 5.222 6.173 1.00 95.38 71 ILE A C 1
ATOM 573 O O . ILE A 1 71 ? -4.225 5.721 5.567 1.00 95.38 71 ILE A O 1
ATOM 577 N N . VAL A 1 72 ? -2.066 5.758 6.191 1.00 95.31 72 VAL A N 1
ATOM 578 C CA . VAL A 1 72 ? -1.631 6.897 5.376 1.00 95.31 72 VAL A CA 1
ATOM 579 C C . VAL A 1 72 ? -0.504 6.409 4.482 1.00 95.31 72 VAL A C 1
ATOM 581 O O . VAL A 1 72 ? 0.392 5.715 4.952 1.00 95.31 72 VAL A O 1
ATOM 584 N N . VAL A 1 73 ? -0.533 6.746 3.197 1.00 96.25 73 VAL A N 1
ATOM 585 C CA . VAL A 1 73 ? 0.479 6.276 2.246 1.00 96.25 73 VAL A CA 1
ATOM 586 C C . VAL A 1 73 ? 1.337 7.444 1.784 1.00 96.25 73 VAL A C 1
ATOM 588 O O . VAL A 1 73 ? 0.831 8.486 1.379 1.00 96.25 73 VAL A O 1
ATOM 591 N N . GLU A 1 74 ? 2.648 7.252 1.784 1.00 96.38 74 GLU A N 1
ATOM 592 C CA . GLU A 1 74 ? 3.593 8.145 1.129 1.00 96.38 74 GLU A CA 1
ATOM 5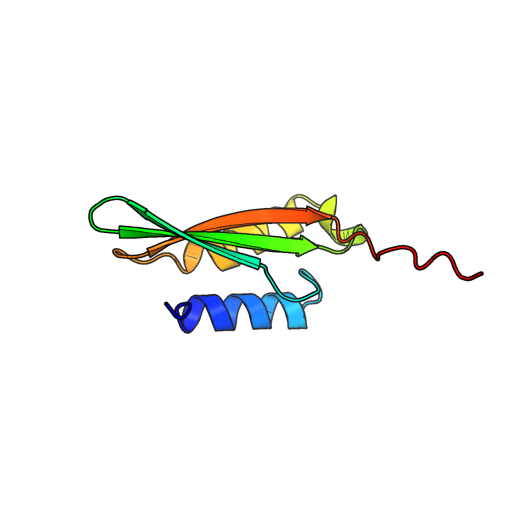93 C C . GLU A 1 74 ? 4.319 7.384 0.025 1.00 96.38 74 GLU A C 1
ATOM 595 O O . GLU A 1 74 ? 5.016 6.396 0.263 1.00 96.38 74 GLU A O 1
ATOM 600 N N . ILE A 1 75 ? 4.128 7.843 -1.210 1.00 95.38 75 ILE A N 1
ATOM 601 C CA . ILE A 1 75 ? 4.710 7.218 -2.390 1.00 95.38 75 ILE A CA 1
ATOM 602 C C . ILE A 1 75 ? 5.930 8.024 -2.820 1.00 95.38 75 ILE A C 1
ATOM 604 O O . ILE A 1 75 ? 5.834 9.218 -3.099 1.00 95.38 75 ILE A O 1
ATOM 608 N N . SER A 1 76 ? 7.067 7.349 -2.946 1.00 94.38 76 SER A N 1
ATOM 609 C CA . SER A 1 76 ? 8.295 7.914 -3.502 1.00 94.38 76 SER A CA 1
ATOM 610 C C . SER A 1 76 ? 8.697 7.191 -4.785 1.00 94.38 76 SER A C 1
ATOM 612 O O . SER A 1 76 ? 8.310 6.043 -5.033 1.00 94.38 76 SER A O 1
ATOM 614 N N . ARG A 1 77 ? 9.467 7.870 -5.638 1.00 92.88 77 ARG A N 1
ATOM 615 C CA . ARG A 1 77 ? 10.087 7.221 -6.793 1.00 92.88 77 ARG A CA 1
ATOM 616 C C . ARG A 1 77 ? 11.131 6.234 -6.279 1.00 92.88 77 ARG A C 1
ATOM 618 O O . ARG A 1 77 ? 11.938 6.580 -5.423 1.00 92.88 77 ARG A O 1
ATO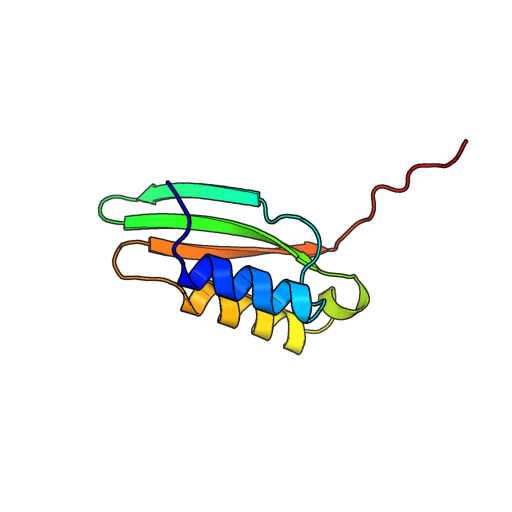M 625 N N . TYR A 1 78 ? 11.118 5.020 -6.817 1.00 89.44 78 TYR A N 1
ATOM 626 C CA . TYR A 1 78 ? 12.218 4.093 -6.630 1.00 89.44 78 TYR A CA 1
ATOM 627 C C . TYR A 1 78 ? 13.439 4.650 -7.349 1.00 89.44 78 TYR A C 1
ATOM 629 O O . TYR A 1 78 ? 13.490 4.676 -8.580 1.00 89.44 78 TYR A O 1
ATOM 637 N N . GLU A 1 79 ? 14.393 5.113 -6.562 1.00 79.50 79 GLU A N 1
ATOM 638 C CA . GLU A 1 79 ? 15.741 5.401 -7.011 1.00 79.50 79 GLU A CA 1
ATOM 639 C C . GLU A 1 79 ? 16.544 4.158 -6.639 1.00 79.50 79 GLU A C 1
ATOM 641 O O . GLU A 1 79 ? 16.768 3.921 -5.446 1.00 79.50 79 GLU A O 1
ATOM 646 N N . PRO A 1 80 ? 16.912 3.299 -7.613 1.00 68.12 80 PRO A N 1
ATOM 647 C CA . PRO A 1 80 ? 17.976 2.357 -7.344 1.00 68.12 80 PRO A CA 1
ATOM 648 C C . PRO A 1 80 ? 19.133 3.215 -6.852 1.00 68.12 80 PRO A C 1
ATOM 650 O O . PRO A 1 80 ? 19.470 4.208 -7.495 1.00 68.12 80 PRO A O 1
ATOM 653 N N . LEU A 1 81 ? 19.686 2.892 -5.684 1.00 60.28 81 LEU A N 1
ATOM 654 C CA . LEU A 1 81 ? 21.005 3.397 -5.348 1.00 60.28 81 LEU A CA 1
ATOM 655 C C . LEU A 1 81 ? 21.865 3.012 -6.546 1.00 60.28 81 LEU A C 1
ATOM 657 O O . LEU A 1 81 ? 22.078 1.815 -6.765 1.00 60.28 81 LEU A O 1
ATOM 661 N N . ASP A 1 82 ? 22.252 4.004 -7.349 1.00 51.97 82 ASP A N 1
ATOM 662 C CA . ASP A 1 82 ? 23.345 3.868 -8.286 1.00 51.97 82 ASP A CA 1
ATOM 663 C C . ASP A 1 82 ? 24.508 3.443 -7.392 1.00 51.97 82 ASP A C 1
ATOM 665 O O . ASP A 1 82 ? 25.134 4.242 -6.696 1.00 51.97 82 ASP A O 1
ATOM 669 N N . TRP A 1 83 ? 24.720 2.131 -7.293 1.00 57.56 83 TRP A N 1
ATOM 670 C CA . TRP A 1 83 ? 26.037 1.627 -7.005 1.00 57.56 83 TRP A CA 1
ATOM 671 C C . TRP A 1 83 ? 26.829 2.126 -8.197 1.00 57.56 83 TRP A C 1
ATOM 673 O O . TRP A 1 83 ? 26.789 1.502 -9.255 1.00 57.56 83 TRP A O 1
ATOM 683 N N . ASP A 1 84 ? 27.432 3.305 -8.043 1.00 48.22 84 ASP A N 1
ATOM 684 C CA . ASP A 1 84 ? 28.548 3.733 -8.863 1.00 48.22 84 ASP A CA 1
ATOM 685 C C . ASP A 1 84 ? 29.522 2.548 -8.847 1.00 48.22 84 ASP A C 1
ATOM 687 O O . ASP A 1 84 ? 30.247 2.298 -7.879 1.00 48.22 84 ASP A O 1
ATOM 691 N N . GLU A 1 85 ? 29.422 1.713 -9.880 1.00 45.50 85 GLU A N 1
ATOM 692 C CA . GLU A 1 85 ? 30.401 0.695 -10.181 1.00 45.50 85 GLU A CA 1
ATOM 693 C C . GLU A 1 85 ? 31.691 1.444 -10.530 1.00 45.50 85 GLU A C 1
ATOM 695 O O . GLU A 1 85 ? 31.808 2.005 -11.617 1.00 45.50 85 GLU A O 1
ATOM 700 N N . ALA A 1 86 ? 32.644 1.353 -9.595 1.00 43.16 86 ALA A N 1
ATOM 701 C CA . ALA A 1 86 ? 34.092 1.559 -9.735 1.00 43.16 86 ALA A CA 1
ATOM 702 C C . ALA A 1 86 ? 34.655 2.990 -9.632 1.00 43.16 86 ALA A C 1
ATOM 704 O O . ALA A 1 86 ? 34.331 3.873 -10.454 1.00 43.16 86 ALA A O 1
#

Secondary structure (DSSP, 8-state):
-PPPHHHHHHHHHHHHTTSSEEEEEEEEEEETTEEEEEEEEEE-HHHHT-HHHHHHHHHHHHTT-BTTEEEEEEEEE---------

Foldseek 3Di:
DDDDPQLVVLVVVCVVVQQWDDDWDWDWDDDDQAIEIETETEGEPVNVPPPVSVVVSQCSNQVSADPRYGYHYDYDYDDDPPPVDD

Organism: NCBI:txid2202254

Radius of gyration: 13.97 Å; Cα contacts (8 Å, |Δi|>4): 122; chains: 1; bounding box: 46×19×36 Å

Mean predicted aligned error: 5.21 Å

Nearest PDB structures (foldseek):
  2y4n-assembly1_B  TM=7.255E-01  e=2.929E-03  Burkholderia cenocepacia J2315
  2y4n-assembly1_A  TM=6.951E-01  e=5.360E-03  Burkholderia cenocepacia J2315
  6qfj-assembly4_D  TM=5.802E-01  e=3.582E-03  Desulfamplus magnetovallimortis
  4r1m-assembly1_B  TM=5.671E-01  e=4.299E-02  Bacteroides thetaiotaomicron VPI-5482
  4r1m-assembly2_D  TM=5.461E-01  e=7.869E-02  Bacteroides thetaiotaomicron VPI-5482

pLDDT: mean 89.29, std 12.25, range [43.16, 96.81]

Solvent-accessible surface area (backbone atoms only — not comparable to full-atom values): 5010 Å² total; per-residue (Å²): 135,81,77,53,71,62,42,52,50,39,51,50,56,34,40,77,67,64,54,36,50,84,84,64,47,77,48,79,46,78,58,87,86,29,33,40,34,40,38,39,38,25,17,45,62,90,43,60,80,31,67,73,52,49,53,49,54,48,50,57,43,40,71,51,41,51,95,52,33,45,46,43,76,44,83,41,67,51,69,76,78,78,71,77,81,128